Protein AF-A0AAP8HUS8-F1 (afdb_monomer)

Solvent-accessible surface area (backbone atoms only — not comparable to full-atom values): 7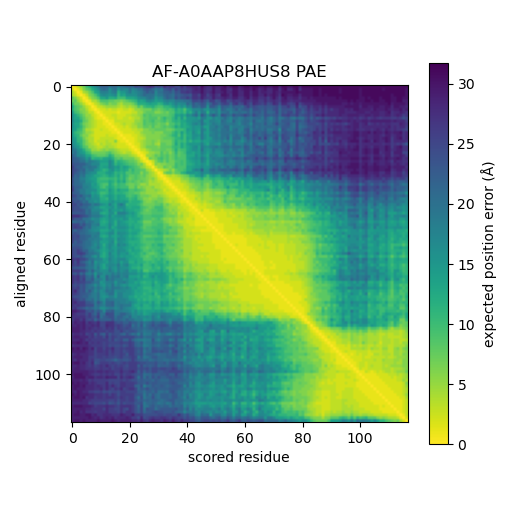362 Å² total; per-residue (Å²): 133,84,77,83,78,75,82,80,59,52,29,98,80,71,73,46,45,36,73,63,37,73,40,91,43,94,53,39,65,33,68,87,33,77,33,56,81,62,75,80,79,93,68,54,74,60,71,70,41,57,88,46,41,70,63,51,50,54,50,51,55,50,42,38,76,74,30,72,67,51,36,49,52,52,51,53,51,48,44,71,72,63,45,96,62,91,76,81,83,83,83,79,60,30,81,81,72,73,49,52,70,68,55,45,53,51,51,52,50,51,53,50,51,65,72,73,112

Sequence (117 aa):
MKTPTIPTLLGPDGMTSLREYAGYHGGGSGFGGQLRSWNPPSESVDAALLPNFTRGNARADDLVRNNGYAANAIQLHQDHIVGSFFRLSHRPSWRYLGIGEEEARAFSREVEAAWKE

pLDDT: mean 83.13, std 11.78, range [43.28, 97.19]

Radius of gyration: 31.39 Å; Cα contacts (8 Å, |Δi|>4): 62; chains: 1; bounding box: 77×54×64 Å

Foldseek 3Di:
DDDDDDDFDADPVRPHGPVRLPDDDPLDCHPVHPSVVVDDDPDDPCVVQVVCVVVVVVVLVVCCVPPPVSVVVVVVVCCVPCPPDDFDDDDDDCVVVVHDPVVSVVVRVVVRVVVVD

InterPro domains:
  IPR006429 Phage portal protein, lambda family [PF05136] (32-117)

Nearest PDB structures (foldseek):
  8k39-assembly1_f  TM=5.885E-01  e=1.971E-11  Escherichia phage Lambda
  8k38-assembly1_B  TM=6.005E-01  e=6.176E-11  Escherichia phage Lambda
  8xpm-assembly1_B2  TM=5.910E-01  e=3.374E-11  Escherichia phage Lambda
  8xqb-assembly1_b1  TM=5.969E-01  e=1.479E-10  Escherichia phage Lambda
  8xot-assembly1_B1  TM=6.240E-01  e=3.975E-09  Escherichia phage Lambda

Secondary structure (DSSP, 8-state):
---------B-TTSSSBHHHHTS--SSSSTGGGTTTT-------HHHHHHHHHHHHHHHHHHHHHH-HHHHHHHHHHHHHHH-SSPPP-----HHHHT--HHHHHHHHHHHHHHTT-

Mean predicted aligned error: 14.42 Å

Structure (mmCIF, N/CA/C/O backbone):
data_AF-A0AAP8HUS8-F1
#
_entry.id   AF-A0AAP8HUS8-F1
#
loop_
_atom_site.group_PDB
_atom_site.id
_atom_site.type_symbol
_atom_site.label_atom_id
_atom_site.label_alt_id
_atom_site.label_comp_id
_atom_site.label_asym_id
_atom_site.label_entity_id
_atom_site.label_seq_id
_atom_site.pdbx_PDB_ins_code
_atom_site.Cartn_x
_atom_site.Cartn_y
_atom_site.Cartn_z
_atom_site.occupancy
_atom_site.B_iso_or_equiv
_atom_site.auth_seq_id
_atom_site.auth_comp_id
_atom_site.auth_asym_id
_atom_site.auth_atom_id
_atom_site.pdbx_PDB_model_num
ATOM 1 N N . MET A 1 1 ? 40.068 42.690 -29.482 1.00 43.28 1 MET A N 1
ATOM 2 C CA . MET A 1 1 ? 39.824 41.637 -28.471 1.00 43.28 1 MET A CA 1
ATOM 3 C C . MET A 1 1 ? 39.119 40.477 -29.156 1.00 43.28 1 MET A C 1
ATOM 5 O O . MET A 1 1 ? 38.048 40.695 -29.701 1.00 43.28 1 MET A O 1
ATOM 9 N N . LYS A 1 2 ? 39.737 39.289 -29.220 1.00 46.94 2 LYS A N 1
ATOM 10 C CA . LYS A 1 2 ? 39.066 38.073 -29.708 1.00 46.94 2 LYS A CA 1
ATOM 11 C C . LYS A 1 2 ? 38.179 37.556 -28.577 1.00 46.94 2 LYS A C 1
ATOM 13 O O . LYS A 1 2 ? 38.697 37.246 -27.509 1.00 46.94 2 LYS A O 1
ATOM 18 N N . THR A 1 3 ? 36.870 37.522 -28.782 1.00 49.06 3 THR A N 1
ATOM 19 C CA . THR A 1 3 ? 35.924 36.938 -27.826 1.00 49.06 3 THR A CA 1
ATOM 20 C C . THR A 1 3 ? 36.253 35.449 -27.672 1.00 49.06 3 THR A C 1
ATOM 22 O O . THR A 1 3 ? 36.365 34.770 -28.696 1.00 49.06 3 THR A O 1
ATOM 25 N N . PRO A 1 4 ? 36.459 34.920 -26.453 1.00 51.12 4 PRO A N 1
ATOM 26 C CA . PRO A 1 4 ? 36.778 33.511 -26.285 1.00 51.12 4 PRO A CA 1
ATOM 27 C C . PRO A 1 4 ? 35.546 32.688 -26.667 1.00 51.12 4 PRO A C 1
ATOM 29 O O . PRO A 1 4 ? 34.486 32.803 -26.052 1.00 51.12 4 PRO A O 1
ATOM 32 N N . THR A 1 5 ? 35.666 31.888 -27.721 1.00 68.00 5 THR A N 1
ATOM 33 C CA . THR A 1 5 ? 34.629 30.939 -28.124 1.00 68.00 5 THR A CA 1
ATOM 34 C C . THR A 1 5 ? 34.688 29.775 -27.142 1.00 68.00 5 THR A C 1
ATOM 36 O O . THR A 1 5 ? 35.648 29.007 -27.141 1.00 68.00 5 THR A O 1
ATOM 39 N N . ILE A 1 6 ? 33.711 29.687 -26.242 1.00 71.25 6 ILE A N 1
ATOM 40 C CA . ILE A 1 6 ? 33.609 28.570 -25.298 1.00 71.25 6 ILE A CA 1
ATOM 41 C C . ILE A 1 6 ? 33.407 27.287 -26.123 1.00 71.25 6 ILE A C 1
ATOM 43 O O . ILE A 1 6 ? 32.497 27.265 -26.957 1.00 71.25 6 ILE A O 1
ATOM 47 N N . PRO A 1 7 ? 34.224 26.233 -25.937 1.00 73.81 7 PRO A N 1
ATOM 48 C CA . PRO A 1 7 ? 34.055 24.990 -26.678 1.00 73.81 7 PRO A CA 1
ATOM 49 C C . PRO A 1 7 ? 32.693 24.371 -26.350 1.00 73.81 7 PRO A C 1
ATOM 51 O O . PRO A 1 7 ? 32.347 24.166 -25.185 1.00 73.81 7 PRO A O 1
ATOM 54 N N . THR A 1 8 ? 31.901 24.087 -27.382 1.00 78.19 8 THR A N 1
ATOM 55 C CA . THR A 1 8 ? 30.629 23.379 -27.232 1.00 78.19 8 THR A CA 1
ATOM 56 C C . THR A 1 8 ? 30.919 21.912 -26.941 1.00 78.19 8 THR A C 1
ATOM 58 O O . THR A 1 8 ? 31.478 21.208 -27.777 1.00 78.19 8 THR A O 1
ATOM 61 N N . LEU A 1 9 ? 30.553 21.450 -25.745 1.00 83.44 9 LEU A N 1
ATOM 62 C CA . LEU A 1 9 ? 30.584 20.027 -25.417 1.00 83.44 9 LEU A CA 1
ATOM 63 C C . LEU A 1 9 ? 29.492 19.317 -26.221 1.00 83.44 9 LEU A C 1
ATOM 65 O O . LEU A 1 9 ? 28.350 19.782 -26.243 1.00 83.44 9 LEU A O 1
ATOM 69 N N . LEU A 1 10 ? 29.843 18.210 -26.869 1.00 83.44 10 LEU A N 1
ATOM 70 C CA . LEU A 1 10 ? 28.939 17.390 -27.675 1.00 83.44 10 LEU A CA 1
ATOM 71 C C . LEU A 1 10 ? 28.622 16.077 -26.951 1.00 83.44 10 LEU A C 1
ATOM 73 O O . LEU A 1 10 ? 29.382 15.632 -26.088 1.00 83.44 10 LEU A O 1
ATOM 77 N N . GLY A 1 11 ? 27.485 15.477 -27.291 1.00 78.06 11 GLY A N 1
ATOM 78 C CA . GLY A 1 11 ? 27.111 14.138 -26.856 1.00 78.06 11 GLY A CA 1
ATOM 79 C C . GLY A 1 11 ? 27.967 13.040 -27.511 1.00 78.06 11 GLY A C 1
ATOM 80 O O . GLY A 1 11 ? 28.788 13.320 -28.387 1.00 78.06 11 GLY A O 1
ATOM 81 N N . PRO A 1 12 ? 27.779 11.767 -27.117 1.00 76.81 12 PRO A N 1
ATOM 82 C CA . 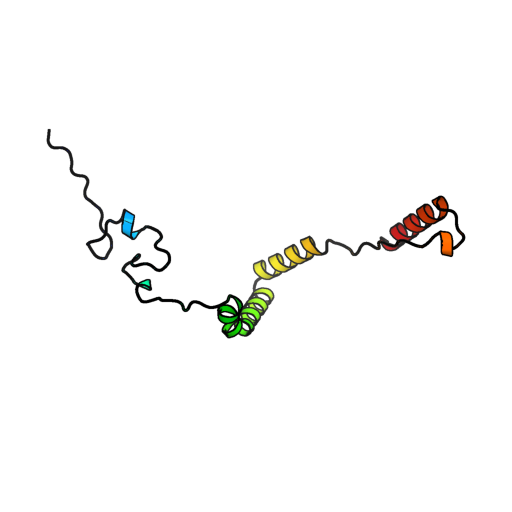PRO A 1 12 ? 28.484 10.607 -27.682 1.00 76.81 12 PRO A CA 1
ATOM 83 C C . PRO A 1 12 ? 28.276 10.396 -29.189 1.00 76.81 12 PRO A C 1
ATOM 85 O O . PRO A 1 12 ? 29.047 9.681 -29.820 1.00 76.81 12 PRO A O 1
ATOM 88 N N . ASP A 1 13 ? 27.235 11.000 -29.759 1.00 74.81 13 ASP A N 1
ATOM 89 C CA . ASP A 1 13 ? 26.938 11.028 -31.192 1.00 74.81 13 ASP A CA 1
ATOM 90 C C . ASP A 1 13 ? 27.769 12.071 -31.964 1.00 74.81 13 ASP A C 1
ATOM 92 O O . ASP A 1 13 ? 27.736 12.096 -33.192 1.00 74.81 13 ASP A O 1
ATOM 96 N N . GLY A 1 14 ? 28.501 12.944 -31.261 1.00 79.00 14 GLY A N 1
ATOM 97 C CA . GLY A 1 14 ? 29.373 13.965 -31.844 1.00 79.00 14 GLY A CA 1
ATOM 98 C C . GLY A 1 14 ? 28.645 15.107 -32.558 1.00 79.00 14 GLY A C 1
ATOM 99 O O . GLY A 1 14 ? 29.305 15.951 -33.156 1.00 79.00 14 GLY A O 1
ATOM 100 N N . MET A 1 15 ? 27.311 15.146 -32.503 1.00 79.81 15 MET A N 1
ATOM 101 C CA . MET A 1 15 ? 26.477 16.097 -33.249 1.00 79.81 15 MET A CA 1
ATOM 102 C C . MET A 1 15 ? 25.573 16.917 -32.326 1.00 79.81 15 MET A C 1
ATOM 104 O O . MET A 1 15 ? 25.452 18.129 -32.499 1.00 79.81 15 MET A O 1
ATOM 108 N N . THR A 1 16 ? 24.958 16.282 -31.327 1.00 77.19 16 THR A N 1
ATOM 109 C CA . THR A 1 16 ? 24.035 16.950 -30.401 1.00 77.19 16 THR A CA 1
ATOM 110 C C . THR A 1 16 ? 24.814 17.676 -29.305 1.00 77.19 16 THR A C 1
ATOM 112 O O . THR A 1 16 ? 25.791 17.145 -28.775 1.00 77.19 16 THR A O 1
ATOM 115 N N . SER A 1 17 ? 24.399 18.885 -28.915 1.00 83.31 17 SER A N 1
ATOM 116 C CA . SER A 1 17 ? 25.035 19.576 -27.782 1.00 83.31 17 SER A CA 1
ATOM 117 C C . SER A 1 17 ? 24.856 18.773 -26.486 1.00 83.31 17 SER A C 1
ATOM 119 O O . SER A 1 17 ? 23.793 18.203 -26.253 1.00 83.31 17 SER A O 1
ATOM 121 N N . LEU A 1 18 ? 25.854 18.741 -25.596 1.00 79.50 18 LEU A N 1
ATOM 122 C CA . LEU A 1 18 ? 25.797 17.952 -24.355 1.00 79.50 18 LEU A CA 1
ATOM 123 C C . LEU A 1 18 ? 24.599 18.348 -23.479 1.00 79.50 18 LEU A C 1
ATOM 125 O O . LEU A 1 18 ? 24.011 17.504 -22.810 1.00 79.50 18 LEU A O 1
ATOM 129 N N . ARG A 1 19 ? 24.215 19.629 -23.507 1.00 78.56 19 ARG A N 1
ATOM 130 C CA . ARG A 1 19 ? 23.062 20.149 -22.765 1.00 78.56 19 ARG A CA 1
ATOM 131 C C . ARG A 1 19 ? 21.738 19.602 -23.293 1.00 78.56 19 ARG A C 1
ATOM 133 O O . ARG A 1 19 ? 20.853 19.295 -22.505 1.00 78.56 19 ARG A O 1
ATOM 140 N N . GLU A 1 20 ? 21.613 19.493 -24.609 1.00 77.31 20 GLU A N 1
ATOM 141 C CA . GLU A 1 20 ? 20.447 18.907 -25.265 1.00 77.31 20 GLU A CA 1
ATOM 142 C C . GLU A 1 20 ? 20.449 17.382 -25.125 1.00 77.31 20 GLU A C 1
ATOM 144 O O . GLU A 1 20 ? 19.419 16.803 -24.800 1.00 77.31 20 GLU A O 1
ATOM 149 N N . TYR A 1 21 ? 21.612 16.739 -25.247 1.00 72.88 21 TYR A N 1
ATOM 150 C CA . TYR A 1 21 ? 21.790 15.301 -25.038 1.00 72.88 21 TYR A CA 1
ATOM 151 C C . TYR A 1 21 ? 21.422 14.853 -23.614 1.00 72.88 21 TYR A C 1
ATOM 153 O O . TYR A 1 21 ? 20.756 13.835 -23.443 1.00 72.88 21 TYR A O 1
ATOM 161 N N . ALA A 1 22 ? 21.851 15.609 -22.596 1.00 73.75 22 ALA A N 1
ATOM 162 C CA . ALA A 1 22 ? 21.573 15.337 -21.184 1.00 73.75 22 ALA A CA 1
ATOM 163 C C . ALA A 1 22 ? 20.175 15.803 -20.733 1.00 73.75 22 ALA A C 1
ATOM 165 O O . ALA A 1 22 ? 19.812 15.625 -19.570 1.00 73.75 22 ALA A O 1
ATOM 166 N N . GLY A 1 23 ? 19.396 16.412 -21.633 1.00 72.50 23 GLY A N 1
ATOM 167 C CA . GLY A 1 23 ? 18.002 16.748 -21.382 1.00 72.50 23 GLY A CA 1
ATOM 168 C C . GLY A 1 23 ? 17.142 15.493 -21.229 1.00 72.50 23 GLY A C 1
ATOM 169 O O . GLY A 1 23 ? 17.378 14.471 -21.873 1.00 72.50 23 GLY A O 1
ATOM 170 N N . TYR A 1 24 ? 16.117 15.566 -20.380 1.00 68.56 24 TYR A N 1
ATOM 171 C CA . TYR A 1 24 ? 15.109 14.514 -20.312 1.00 68.56 24 TYR A CA 1
ATOM 172 C C . TYR A 1 24 ? 14.252 14.547 -21.583 1.00 68.56 24 TYR A C 1
ATOM 174 O O . TYR A 1 24 ? 13.433 15.445 -21.767 1.00 68.56 24 TYR A O 1
ATOM 182 N N . HIS A 1 25 ? 14.433 13.550 -22.447 1.00 66.19 25 HIS A N 1
ATOM 183 C CA . HIS A 1 25 ? 13.594 13.318 -23.620 1.00 66.19 25 HIS A CA 1
ATOM 184 C C . HIS A 1 25 ? 12.772 12.065 -23.346 1.00 66.19 25 HIS A C 1
ATOM 186 O O . HIS A 1 25 ? 13.265 10.962 -23.564 1.00 66.19 25 HIS A O 1
ATOM 192 N N . GLY A 1 26 ? 11.562 12.218 -22.802 1.00 60.53 26 GLY A N 1
ATOM 193 C CA . GLY A 1 26 ? 10.678 11.119 -22.387 1.00 60.53 26 GLY A CA 1
ATOM 194 C C . GLY A 1 26 ? 10.281 10.170 -23.527 1.00 60.53 26 GLY A C 1
ATOM 195 O O . GLY A 1 26 ? 9.171 10.253 -24.036 1.00 60.53 26 GLY A O 1
ATOM 196 N N . GLY A 1 27 ? 11.198 9.288 -23.938 1.00 63.84 27 GLY A N 1
ATOM 197 C CA . GLY A 1 27 ? 11.053 8.357 -25.064 1.00 63.84 27 GLY A CA 1
ATOM 198 C C . GLY A 1 27 ? 11.469 8.912 -26.435 1.00 63.84 27 GLY A C 1
ATOM 199 O O . GLY A 1 27 ? 11.361 8.207 -27.431 1.00 63.84 27 GLY A O 1
ATOM 200 N N . GLY A 1 28 ? 11.948 10.158 -26.510 1.00 66.38 28 GLY A N 1
ATOM 201 C CA . GLY A 1 28 ? 12.414 10.777 -27.758 1.00 66.38 28 GLY A CA 1
ATOM 202 C C . GLY A 1 28 ? 13.805 10.301 -28.199 1.00 66.38 28 GLY A C 1
ATOM 203 O O . GLY A 1 28 ? 14.381 9.368 -27.647 1.00 66.38 28 GLY A O 1
ATOM 204 N N . SER A 1 29 ? 14.410 10.990 -29.169 1.00 62.53 29 SER A N 1
ATOM 205 C CA . SER A 1 29 ? 15.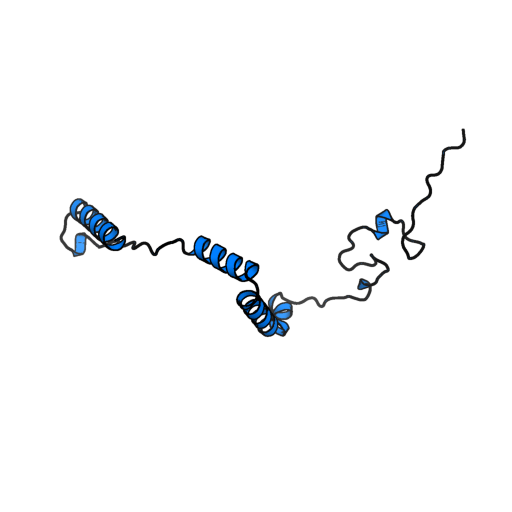762 10.688 -29.677 1.00 62.53 29 SER A CA 1
ATOM 206 C C . SER A 1 29 ? 16.911 10.962 -28.690 1.00 62.53 29 SER A C 1
ATOM 208 O O . SER A 1 29 ? 18.075 10.852 -29.075 1.00 62.53 29 SER A O 1
ATOM 210 N N . GLY A 1 30 ? 16.618 11.325 -27.438 1.00 67.00 30 GLY A N 1
ATOM 211 C CA . GLY A 1 30 ? 17.625 11.560 -26.403 1.00 67.00 30 GLY A CA 1
ATOM 212 C C . GLY A 1 30 ? 18.438 10.307 -26.070 1.00 67.00 30 GLY A C 1
ATOM 213 O O . GLY A 1 30 ? 18.037 9.185 -26.381 1.00 67.00 30 GLY A O 1
ATOM 214 N N . PHE A 1 31 ? 19.605 10.508 -25.451 1.00 67.19 31 PHE A N 1
ATOM 215 C CA . PHE A 1 31 ? 20.518 9.429 -25.056 1.00 67.19 31 PHE A CA 1
ATOM 216 C C . PHE A 1 31 ? 20.881 8.475 -26.216 1.00 67.19 31 PHE A C 1
ATOM 218 O O . PHE A 1 31 ? 20.678 7.263 -26.162 1.00 67.19 31 PHE A O 1
ATOM 225 N N . GLY A 1 32 ? 21.365 9.034 -27.330 1.00 68.75 32 GLY A N 1
ATOM 226 C CA . GLY A 1 32 ? 21.832 8.252 -28.482 1.00 68.75 32 GLY A CA 1
ATOM 227 C C . GLY A 1 32 ? 20.714 7.556 -29.266 1.00 68.75 32 GLY A C 1
ATOM 228 O O . GLY A 1 32 ? 20.986 6.639 -30.036 1.00 68.75 32 GLY A O 1
ATOM 229 N N . GLY A 1 33 ? 19.454 7.964 -29.070 1.00 70.94 33 GLY A N 1
ATOM 230 C CA . GLY A 1 33 ? 18.309 7.418 -29.793 1.00 70.94 33 GLY A CA 1
ATOM 231 C C . GLY A 1 33 ? 17.948 5.982 -29.413 1.00 70.94 33 GLY A C 1
ATOM 232 O O . GLY A 1 33 ? 17.264 5.317 -30.187 1.00 70.94 33 GLY A O 1
ATOM 233 N N . GLN A 1 34 ? 18.365 5.497 -28.240 1.00 74.19 34 GLN A N 1
ATOM 234 C CA . GLN A 1 34 ? 18.069 4.130 -27.782 1.00 74.19 34 GLN A CA 1
ATOM 235 C C . GLN A 1 34 ? 16.566 3.834 -27.704 1.00 74.19 34 GLN A C 1
ATOM 237 O O . GLN A 1 34 ? 16.140 2.715 -27.972 1.00 74.19 34 GLN A O 1
ATOM 242 N N . LEU A 1 35 ? 15.764 4.849 -27.378 1.00 75.94 35 LEU A N 1
ATOM 243 C CA . LEU A 1 35 ? 14.307 4.755 -27.311 1.00 75.94 35 LEU A CA 1
ATOM 244 C C . LEU A 1 35 ? 13.618 5.268 -28.582 1.00 75.94 35 LEU A C 1
ATOM 246 O O . LEU A 1 35 ? 12.3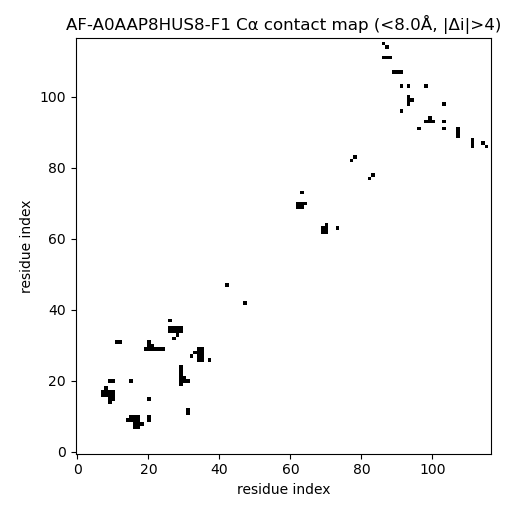97 5.300 -28.641 1.00 75.94 35 LEU A O 1
ATOM 250 N N . ARG A 1 36 ? 14.370 5.616 -29.635 1.00 74.69 36 ARG A N 1
AT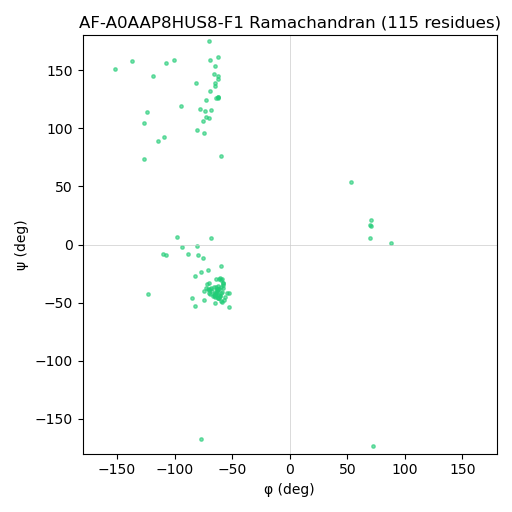OM 251 C CA . ARG A 1 36 ? 13.810 6.186 -30.873 1.00 74.69 36 ARG A CA 1
ATOM 252 C C . ARG A 1 36 ? 12.818 5.249 -31.572 1.00 74.69 36 ARG A C 1
ATOM 254 O O . ARG A 1 36 ? 11.935 5.723 -32.277 1.00 74.69 36 ARG A O 1
ATOM 261 N N . SER A 1 37 ? 12.979 3.937 -31.413 1.00 78.12 37 SER A N 1
ATOM 262 C CA . SER A 1 37 ? 12.065 2.916 -31.942 1.00 78.12 37 SER A CA 1
ATOM 263 C C . SER A 1 37 ? 10.992 2.481 -30.941 1.00 78.12 37 SER A C 1
ATOM 265 O O . SER A 1 37 ? 10.143 1.656 -31.280 1.00 78.12 37 SER A O 1
ATOM 267 N N . TRP A 1 38 ? 11.013 3.006 -29.715 1.00 79.56 38 TRP A N 1
ATOM 268 C CA . TRP A 1 38 ? 10.023 2.677 -28.704 1.00 79.56 38 TRP A CA 1
ATOM 269 C C . TRP A 1 38 ? 8.749 3.486 -28.949 1.00 79.56 38 TRP A C 1
ATOM 271 O O . TRP A 1 38 ? 8.646 4.654 -28.588 1.00 79.56 38 TRP A O 1
ATOM 281 N N . ASN A 1 39 ? 7.774 2.841 -29.585 1.00 79.44 39 ASN A N 1
ATOM 282 C CA . ASN A 1 39 ? 6.445 3.392 -29.819 1.00 79.44 39 ASN A CA 1
ATOM 283 C C . ASN A 1 39 ? 5.416 2.570 -29.025 1.00 79.44 39 ASN A C 1
ATOM 285 O O . ASN A 1 39 ? 4.946 1.549 -29.538 1.00 79.44 39 ASN A O 1
ATOM 289 N N . PRO A 1 40 ? 5.121 2.929 -27.762 1.00 79.94 40 PRO A N 1
ATOM 290 C CA . PRO A 1 40 ? 4.152 2.187 -26.967 1.00 79.94 40 PRO A CA 1
ATOM 291 C C . PRO A 1 40 ? 2.752 2.302 -27.594 1.00 79.94 40 PRO A C 1
ATOM 293 O O . PRO A 1 40 ? 2.373 3.385 -28.052 1.00 79.94 40 PRO A O 1
ATOM 296 N N . PRO A 1 41 ? 1.971 1.210 -27.637 1.00 83.06 41 PRO A N 1
ATOM 297 C CA . PRO A 1 41 ? 0.595 1.281 -28.103 1.00 83.06 41 PRO A CA 1
ATOM 298 C C . PRO A 1 41 ? -0.223 2.202 -27.190 1.00 83.06 41 PRO A C 1
ATOM 300 O O . PRO A 1 41 ? -0.009 2.252 -25.980 1.00 83.06 41 PRO A O 1
ATOM 303 N N . SER A 1 42 ? -1.178 2.933 -27.769 1.00 88.25 42 SER A N 1
ATOM 304 C CA . SER A 1 42 ? -2.181 3.628 -26.965 1.00 88.25 42 SER A CA 1
ATOM 305 C C . SER A 1 42 ? -3.145 2.585 -26.414 1.00 88.25 42 SER A C 1
ATOM 307 O O . SER A 1 42 ? -3.905 1.971 -27.162 1.00 88.25 42 SER A O 1
ATOM 309 N N . GLU A 1 43 ? -3.074 2.356 -25.111 1.00 91.50 43 GLU A N 1
ATOM 310 C CA . GLU A 1 43 ? -3.865 1.350 -24.415 1.00 91.50 43 GLU A CA 1
ATOM 311 C C . GLU A 1 43 ? -4.410 1.909 -23.097 1.00 91.50 43 GLU A C 1
ATOM 313 O O . GLU A 1 43 ? -3.909 2.903 -22.562 1.00 91.50 43 GLU A O 1
ATOM 318 N N . SER A 1 44 ? -5.484 1.304 -22.586 1.00 93.81 44 SER A N 1
ATOM 319 C CA . SER A 1 44 ? -5.989 1.639 -21.256 1.00 93.81 44 SER A CA 1
ATOM 320 C C . SER A 1 44 ? -5.009 1.163 -20.181 1.00 93.81 44 SER A C 1
ATOM 322 O O . SER A 1 44 ? -4.215 0.248 -20.403 1.00 93.81 44 SER A O 1
ATOM 324 N N . VAL A 1 45 ? -5.092 1.750 -18.984 1.00 90.31 45 VAL A N 1
ATOM 325 C CA . VAL A 1 45 ? -4.245 1.356 -17.842 1.00 90.31 45 VAL A CA 1
ATOM 326 C C . VAL A 1 45 ? -4.357 -0.144 -17.557 1.00 90.31 45 VAL A C 1
ATOM 328 O O . VAL A 1 45 ? -3.346 -0.809 -17.342 1.00 90.31 45 VAL A O 1
ATOM 331 N N . ASP A 1 46 ? -5.570 -0.692 -17.625 1.00 93.38 46 ASP A N 1
ATOM 332 C CA . ASP A 1 46 ? -5.802 -2.118 -17.402 1.00 93.38 46 ASP A CA 1
ATOM 333 C C . ASP A 1 46 ? -5.149 -2.979 -18.488 1.00 93.38 46 ASP A C 1
ATOM 335 O O . ASP A 1 46 ? -4.505 -3.975 -18.169 1.00 93.38 46 ASP A O 1
ATOM 339 N N . ALA A 1 47 ? -5.256 -2.591 -19.762 1.00 93.25 47 ALA A N 1
ATOM 340 C CA . ALA A 1 47 ? -4.637 -3.328 -20.864 1.00 93.25 47 ALA A CA 1
ATOM 341 C C . ALA A 1 47 ? -3.104 -3.393 -20.728 1.00 93.25 47 ALA A C 1
ATOM 343 O O . ALA A 1 47 ? -2.523 -4.457 -20.943 1.00 93.25 47 ALA A O 1
ATOM 344 N N . ALA A 1 48 ? -2.476 -2.308 -20.263 1.00 90.81 48 ALA A N 1
ATOM 345 C CA . ALA A 1 48 ? -1.043 -2.270 -19.971 1.00 90.81 48 ALA A CA 1
ATOM 346 C C . ALA A 1 48 ? -0.651 -3.134 -18.753 1.00 90.81 48 ALA A C 1
ATOM 348 O O . ALA A 1 48 ? 0.412 -3.762 -18.725 1.00 90.81 48 ALA A O 1
ATOM 349 N N . LEU A 1 49 ? -1.494 -3.153 -17.714 1.00 92.56 49 LEU A N 1
ATOM 350 C CA . LEU A 1 49 ? -1.178 -3.763 -16.420 1.00 92.56 49 LEU A CA 1
ATOM 351 C C . LEU A 1 49 ? -1.467 -5.270 -16.378 1.00 92.56 49 LEU A C 1
ATOM 353 O O . LEU A 1 49 ? -0.637 -6.048 -15.895 1.00 92.56 49 LEU A O 1
ATOM 357 N N . LEU A 1 50 ? -2.636 -5.688 -16.870 1.00 95.06 50 LEU A N 1
ATOM 358 C CA . LEU A 1 50 ? -3.164 -7.048 -16.729 1.00 95.06 50 LEU A CA 1
ATOM 359 C C . LEU A 1 50 ? -2.200 -8.155 -17.189 1.00 95.06 50 LEU A C 1
ATOM 361 O O . LEU A 1 50 ? -2.071 -9.137 -16.453 1.00 95.06 50 LEU A O 1
ATOM 365 N N . PRO A 1 51 ? -1.462 -8.027 -18.314 1.00 94.81 51 PRO A N 1
ATOM 366 C CA . PRO A 1 51 ? -0.547 -9.077 -18.770 1.00 94.81 51 PRO A CA 1
ATOM 367 C C . PRO A 1 51 ? 0.546 -9.431 -17.756 1.00 94.81 51 PRO A C 1
ATOM 369 O O . PRO A 1 51 ? 1.027 -10.564 -17.715 1.00 94.81 51 PRO A O 1
ATOM 372 N N . ASN A 1 52 ? 0.951 -8.463 -16.931 1.00 94.56 52 ASN A N 1
ATOM 373 C CA . ASN A 1 52 ? 2.037 -8.622 -15.970 1.00 94.56 52 ASN A CA 1
ATOM 374 C C . ASN A 1 52 ? 1.559 -8.634 -14.517 1.00 94.56 52 ASN A C 1
ATOM 376 O O . ASN A 1 52 ? 2.362 -8.939 -13.635 1.00 94.56 52 ASN A O 1
ATOM 380 N N . PHE A 1 53 ? 0.282 -8.347 -14.265 1.00 95.56 53 PHE A N 1
ATOM 381 C CA . PHE A 1 53 ? -0.271 -8.135 -12.931 1.00 95.56 53 PHE A CA 1
ATOM 382 C C . PHE A 1 53 ? 0.039 -9.286 -11.969 1.00 95.56 53 PHE A C 1
ATOM 384 O O . PHE A 1 53 ? 0.665 -9.081 -10.932 1.00 95.56 53 PHE A O 1
ATOM 391 N N . THR A 1 54 ? -0.295 -10.524 -12.345 1.00 97.06 54 THR A N 1
ATOM 392 C CA . THR A 1 54 ? -0.067 -11.703 -11.493 1.00 97.06 54 THR A CA 1
ATOM 393 C C . THR A 1 54 ? 1.411 -11.902 -11.160 1.00 97.06 54 THR A C 1
ATOM 395 O O . THR A 1 54 ? 1.763 -12.194 -10.020 1.00 97.06 54 THR A O 1
ATOM 398 N N . ARG A 1 55 ? 2.300 -11.713 -12.143 1.00 97.19 55 ARG A N 1
ATOM 399 C CA . ARG A 1 55 ? 3.749 -11.843 -11.940 1.00 97.19 55 ARG A CA 1
ATOM 400 C C . ARG A 1 55 ? 4.300 -10.701 -11.086 1.00 97.19 55 ARG A C 1
ATOM 402 O O . ARG A 1 55 ? 5.188 -10.935 -10.271 1.00 97.19 55 ARG A O 1
ATOM 409 N N . GLY A 1 56 ? 3.798 -9.486 -11.287 1.00 96.19 56 GLY A N 1
ATOM 410 C CA . GLY A 1 56 ? 4.136 -8.314 -10.485 1.00 96.19 56 GLY A CA 1
ATOM 411 C C . GLY A 1 56 ? 3.782 -8.531 -9.019 1.00 96.19 56 GLY A C 1
ATOM 412 O O . GLY A 1 56 ? 4.652 -8.381 -8.165 1.00 96.19 56 GLY A O 1
ATOM 413 N N . ASN A 1 57 ? 2.563 -8.997 -8.746 1.00 95.62 57 ASN A N 1
ATOM 414 C CA . ASN A 1 57 ? 2.115 -9.304 -7.388 1.00 95.62 57 ASN A CA 1
ATOM 415 C C . ASN A 1 57 ? 2.959 -10.406 -6.748 1.00 95.62 57 ASN A C 1
ATOM 417 O O . ASN A 1 57 ? 3.453 -10.215 -5.646 1.00 95.62 57 ASN A O 1
ATOM 421 N N . ALA A 1 58 ? 3.232 -11.503 -7.461 1.00 96.81 58 ALA A N 1
ATOM 422 C CA . ALA A 1 58 ? 4.082 -12.569 -6.928 1.00 96.81 58 ALA A CA 1
ATOM 423 C C . ALA A 1 58 ? 5.490 -12.071 -6.544 1.00 96.81 58 ALA A C 1
ATOM 425 O O . ALA A 1 58 ? 6.048 -12.502 -5.539 1.00 96.81 58 ALA A O 1
ATOM 426 N N . ARG A 1 59 ? 6.065 -11.140 -7.321 1.00 95.94 59 ARG A N 1
ATOM 427 C CA . ARG A 1 59 ? 7.355 -10.506 -6.998 1.00 95.94 59 ARG A CA 1
ATOM 428 C C . ARG A 1 59 ? 7.257 -9.553 -5.808 1.00 95.94 59 ARG A C 1
ATOM 430 O O . ARG A 1 59 ? 8.194 -9.493 -5.020 1.00 95.94 59 ARG A O 1
ATOM 437 N N . ALA A 1 60 ? 6.160 -8.808 -5.686 1.00 95.19 60 ALA A N 1
ATOM 438 C CA . ALA A 1 60 ? 5.918 -7.944 -4.535 1.00 95.19 60 ALA A CA 1
ATOM 439 C C . ALA A 1 60 ? 5.762 -8.769 -3.247 1.00 95.19 60 ALA A C 1
ATOM 441 O O . ALA A 1 60 ? 6.399 -8.457 -2.245 1.00 95.19 60 ALA A O 1
ATOM 442 N N . ASP A 1 61 ? 5.005 -9.866 -3.298 1.00 95.25 61 ASP A N 1
ATOM 443 C CA . ASP A 1 61 ? 4.827 -10.788 -2.174 1.00 95.25 61 ASP A CA 1
ATOM 444 C C . ASP A 1 61 ? 6.157 -11.416 -1.743 1.00 95.25 61 ASP A C 1
ATOM 446 O O . ASP A 1 61 ? 6.461 -11.491 -0.551 1.00 95.25 61 ASP A O 1
ATOM 450 N N . ASP A 1 62 ? 6.974 -11.844 -2.707 1.00 96.81 62 ASP A N 1
ATOM 451 C CA . ASP A 1 62 ? 8.306 -12.384 -2.437 1.00 96.81 62 ASP A CA 1
ATOM 452 C C . ASP A 1 62 ? 9.235 -11.334 -1.805 1.00 96.81 62 ASP A C 1
ATOM 454 O O . ASP A 1 62 ? 9.936 -11.615 -0.830 1.00 96.81 62 ASP A O 1
ATOM 458 N N . LEU A 1 63 ? 9.182 -10.090 -2.292 1.00 96.38 63 LEU A N 1
ATOM 459 C CA . LEU A 1 63 ? 9.939 -8.978 -1.723 1.00 96.38 63 LEU A CA 1
ATOM 460 C C . LEU A 1 63 ? 9.552 -8.716 -0.262 1.00 96.38 63 LEU A C 1
ATOM 462 O O . LEU A 1 63 ? 10.434 -8.546 0.578 1.00 96.38 63 LEU A O 1
ATOM 466 N N . VAL A 1 64 ? 8.257 -8.710 0.057 1.00 95.88 64 VAL A N 1
ATOM 467 C CA . VAL A 1 64 ? 7.767 -8.493 1.428 1.00 95.88 64 VAL A CA 1
ATOM 468 C C . VAL A 1 64 ? 8.221 -9.612 2.368 1.00 95.88 64 VAL A C 1
ATOM 470 O O . VAL A 1 64 ? 8.569 -9.338 3.512 1.00 95.88 64 VAL A O 1
ATOM 473 N N . ARG A 1 65 ? 8.282 -10.865 1.899 1.00 94.31 65 ARG A N 1
ATOM 474 C CA . ARG A 1 65 ? 8.727 -12.009 2.716 1.00 94.31 65 ARG A CA 1
ATOM 475 C C . ARG A 1 65 ? 10.228 -12.008 2.998 1.00 94.31 65 ARG A C 1
ATOM 477 O O . ARG A 1 65 ? 10.635 -12.451 4.068 1.00 94.31 65 ARG A O 1
ATOM 484 N N . ASN A 1 66 ? 11.037 -11.526 2.054 1.00 96.38 66 ASN A N 1
ATOM 485 C CA . ASN A 1 66 ? 12.495 -11.672 2.104 1.00 96.38 66 ASN A CA 1
ATOM 486 C C . ASN A 1 66 ? 13.253 -10.376 2.439 1.00 96.38 66 ASN A C 1
ATOM 488 O O . ASN A 1 66 ? 14.462 -10.420 2.662 1.00 96.38 66 ASN A O 1
ATOM 492 N N . ASN A 1 67 ? 12.585 -9.218 2.476 1.00 96.31 67 ASN A N 1
ATOM 493 C CA . ASN A 1 67 ? 13.224 -7.929 2.735 1.00 96.31 67 ASN A CA 1
ATOM 494 C C . ASN A 1 67 ? 12.584 -7.208 3.929 1.00 96.31 67 ASN A C 1
ATOM 496 O O . ASN A 1 67 ? 11.449 -6.740 3.856 1.00 96.31 67 ASN A O 1
ATOM 500 N N . GLY A 1 68 ? 13.359 -7.039 5.005 1.00 94.00 68 GLY A N 1
ATOM 501 C CA . GLY A 1 68 ? 12.906 -6.371 6.228 1.00 94.00 68 GLY A CA 1
ATOM 502 C C . GLY A 1 68 ? 12.455 -4.917 6.033 1.00 94.00 68 GLY A C 1
ATOM 503 O O . GLY A 1 68 ? 11.541 -4.475 6.723 1.00 94.00 68 GLY A O 1
ATOM 504 N N . TYR A 1 69 ? 13.022 -4.180 5.070 1.00 95.81 69 TYR A N 1
ATOM 505 C CA . TYR A 1 69 ? 12.555 -2.826 4.745 1.00 95.81 69 TYR A CA 1
ATOM 506 C C . TYR A 1 69 ? 11.178 -2.846 4.084 1.00 95.81 69 TYR A C 1
ATOM 508 O O . TYR A 1 69 ? 10.322 -2.040 4.441 1.00 95.81 69 TYR A O 1
ATOM 516 N N . ALA A 1 70 ? 10.952 -3.772 3.148 1.00 94.44 70 ALA A N 1
ATOM 517 C CA . ALA A 1 70 ? 9.657 -3.920 2.489 1.00 94.44 70 ALA A CA 1
ATOM 518 C C . ALA A 1 70 ? 8.585 -4.400 3.478 1.00 94.44 70 ALA A C 1
ATOM 520 O O . ALA A 1 70 ? 7.501 -3.826 3.527 1.00 94.44 70 ALA A O 1
ATOM 521 N N . ALA A 1 71 ? 8.914 -5.384 4.321 1.00 94.88 71 ALA A N 1
ATOM 522 C CA . ALA A 1 71 ? 8.034 -5.859 5.386 1.00 94.88 71 ALA A CA 1
ATOM 523 C C . ALA A 1 71 ? 7.635 -4.730 6.350 1.00 94.88 71 ALA A C 1
ATOM 525 O O . ALA A 1 71 ? 6.452 -4.539 6.626 1.00 94.88 71 ALA A O 1
ATOM 526 N N . ASN A 1 72 ? 8.607 -3.933 6.806 1.00 94.06 72 ASN A N 1
ATOM 527 C CA . ASN A 1 72 ? 8.341 -2.810 7.702 1.00 94.06 72 ASN A CA 1
ATOM 528 C C . ASN A 1 72 ? 7.499 -1.712 7.028 1.00 94.06 72 ASN A C 1
ATOM 530 O O . ASN A 1 72 ? 6.625 -1.129 7.660 1.00 94.06 72 ASN A O 1
ATOM 5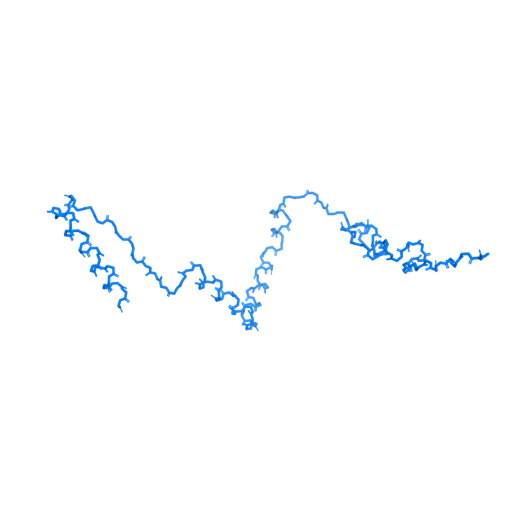34 N N . ALA A 1 73 ? 7.711 -1.448 5.734 1.00 93.56 73 ALA A N 1
ATOM 535 C CA . ALA A 1 73 ? 6.897 -0.487 4.992 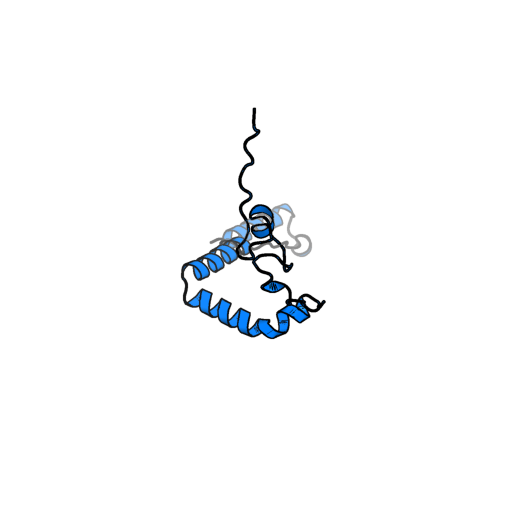1.00 93.56 73 ALA A CA 1
ATOM 536 C C . ALA A 1 73 ? 5.419 -0.913 4.909 1.00 93.56 73 ALA A C 1
ATOM 538 O O . ALA A 1 73 ? 4.536 -0.069 5.067 1.00 93.56 73 ALA A O 1
ATOM 539 N N . ILE A 1 74 ? 5.147 -2.208 4.704 1.00 90.69 74 ILE A N 1
ATOM 540 C CA . ILE A 1 74 ? 3.780 -2.750 4.723 1.00 90.69 74 ILE A CA 1
ATOM 541 C C . ILE A 1 74 ? 3.162 -2.626 6.117 1.00 90.69 74 ILE A C 1
ATOM 543 O O . ILE A 1 74 ? 2.033 -2.151 6.229 1.00 90.69 74 ILE A O 1
ATOM 547 N N . GLN A 1 75 ? 3.907 -2.982 7.168 1.00 88.44 75 GLN A N 1
ATOM 548 C CA . GLN A 1 75 ? 3.432 -2.866 8.548 1.00 88.44 75 GLN A CA 1
ATOM 549 C C . GLN A 1 75 ? 3.071 -1.417 8.896 1.00 88.44 75 GLN A C 1
ATOM 551 O O . GLN A 1 75 ? 1.956 -1.145 9.329 1.00 88.44 75 GLN A O 1
ATOM 556 N N . LEU A 1 76 ? 3.970 -0.472 8.611 1.00 91.12 76 LEU A N 1
ATOM 557 C CA . LEU A 1 76 ? 3.732 0.951 8.850 1.00 91.12 76 LEU A CA 1
ATOM 558 C C . LEU A 1 76 ? 2.497 1.458 8.094 1.00 91.12 76 LEU A C 1
ATOM 560 O O . LEU A 1 76 ? 1.712 2.243 8.623 1.00 91.12 76 LEU A O 1
ATOM 564 N N . HIS A 1 77 ? 2.312 1.013 6.850 1.00 88.38 77 HIS A N 1
ATOM 565 C CA . HIS A 1 77 ? 1.143 1.379 6.059 1.00 88.38 77 HIS A CA 1
ATOM 566 C C . HIS A 1 77 ? -0.159 0.837 6.666 1.00 88.38 77 HIS A C 1
ATOM 568 O O . HIS A 1 77 ? -1.145 1.571 6.750 1.00 88.38 77 HIS A O 1
ATOM 574 N N . GLN A 1 78 ? -0.159 -0.417 7.126 1.00 85.56 78 GLN A N 1
ATOM 575 C CA . GLN A 1 78 ? -1.300 -1.019 7.813 1.00 85.56 78 GLN A CA 1
ATOM 576 C C . GLN A 1 78 ? -1.624 -0.278 9.115 1.00 85.56 78 GLN A C 1
ATOM 578 O O . GLN A 1 78 ? -2.786 0.071 9.339 1.00 85.56 78 GLN A O 1
ATOM 583 N N . ASP A 1 79 ? -0.605 0.025 9.918 1.00 86.00 79 ASP A N 1
ATOM 584 C CA . ASP A 1 79 ? -0.744 0.748 11.182 1.00 86.00 79 ASP A CA 1
ATOM 585 C C . ASP A 1 79 ? -1.306 2.163 10.960 1.00 86.00 79 ASP A C 1
ATOM 587 O O . ASP A 1 79 ? -2.118 2.638 11.751 1.00 86.00 79 ASP A O 1
ATOM 591 N N . HIS A 1 80 ? -0.943 2.832 9.858 1.00 84.75 80 HIS A N 1
ATOM 592 C CA . HIS A 1 80 ? -1.495 4.144 9.504 1.00 84.75 80 HIS A CA 1
ATOM 593 C C . HIS A 1 80 ? -2.969 4.103 9.076 1.00 84.75 80 HIS A C 1
ATOM 595 O O . HIS A 1 80 ? -3.689 5.072 9.313 1.00 84.75 80 HIS A O 1
ATOM 601 N N . ILE A 1 81 ? -3.418 3.027 8.422 1.00 79.94 81 ILE A N 1
ATOM 602 C CA . ILE A 1 81 ? -4.803 2.910 7.938 1.00 79.94 81 ILE A CA 1
ATOM 603 C C . ILE A 1 81 ? -5.734 2.443 9.053 1.00 79.94 81 ILE A C 1
ATOM 605 O O . ILE A 1 81 ? -6.779 3.048 9.287 1.00 79.94 81 ILE A O 1
ATOM 609 N N . VAL A 1 82 ? -5.381 1.338 9.707 1.00 75.50 82 VAL A N 1
ATOM 610 C CA . VAL A 1 82 ? -6.241 0.693 10.708 1.00 75.50 82 VAL A CA 1
ATOM 611 C C . VAL A 1 82 ? -6.093 1.377 12.068 1.00 75.50 82 VAL A C 1
ATOM 613 O O . VAL A 1 82 ? -7.040 1.402 12.854 1.00 75.50 82 VAL A O 1
ATOM 616 N N . GLY A 1 83 ? -4.935 1.983 12.337 1.00 75.62 83 GLY A N 1
ATOM 617 C CA . GLY A 1 83 ? -4.564 2.404 13.679 1.00 75.62 83 GLY A CA 1
ATOM 618 C C . GLY A 1 83 ? -4.211 1.205 14.558 1.00 75.62 83 GLY A C 1
ATOM 619 O O . GLY A 1 83 ? -4.149 0.062 14.111 1.00 75.62 83 GLY A O 1
ATOM 620 N N . SER A 1 84 ? -3.989 1.467 15.843 1.00 73.62 84 SER A N 1
ATOM 621 C CA . SER A 1 84 ? -3.581 0.436 16.799 1.00 73.62 84 SER A CA 1
ATOM 622 C C . SER A 1 84 ? -4.719 -0.484 17.254 1.00 73.62 84 SER A C 1
ATOM 624 O O . SER A 1 84 ? -4.446 -1.605 17.673 1.00 73.62 84 SER A O 1
ATOM 626 N N . PHE A 1 85 ? -5.984 -0.042 17.183 1.00 70.44 85 PHE A N 1
ATOM 627 C CA . PHE A 1 85 ? -7.131 -0.786 17.717 1.00 70.44 85 PHE A CA 1
ATOM 628 C C . PHE A 1 85 ? -8.433 -0.489 16.968 1.00 70.44 85 PHE A C 1
ATOM 630 O O . PHE A 1 85 ? -8.670 0.630 16.511 1.00 70.44 85 PHE A O 1
ATOM 637 N N . PHE A 1 86 ? -9.338 -1.471 16.942 1.00 75.38 86 PHE A N 1
ATOM 638 C CA . PHE A 1 86 ? -10.717 -1.250 16.513 1.00 75.38 86 PHE A CA 1
ATOM 639 C C . PHE A 1 86 ? -11.494 -0.471 17.578 1.00 75.38 86 PHE A C 1
ATOM 641 O O . PHE A 1 86 ? -11.617 -0.904 18.725 1.00 75.38 86 PHE A O 1
ATOM 648 N N . ARG A 1 87 ? -12.079 0.665 17.185 1.00 79.81 87 ARG A N 1
ATOM 649 C CA . ARG A 1 87 ? -12.971 1.447 18.046 1.00 79.81 87 ARG A CA 1
ATOM 650 C C . ARG A 1 87 ? -14.427 1.062 17.795 1.00 79.81 87 ARG A C 1
ATOM 652 O O . ARG A 1 87 ? -14.942 1.282 16.701 1.00 79.81 87 ARG A O 1
ATOM 659 N N . LEU A 1 88 ? -15.112 0.569 18.825 1.00 84.56 88 LEU A N 1
ATOM 660 C CA . LEU A 1 88 ? -16.564 0.419 18.792 1.00 84.56 88 LEU A CA 1
ATOM 661 C C . LEU A 1 88 ? -17.228 1.803 18.680 1.00 84.56 88 LEU A C 1
ATOM 663 O O . LEU A 1 88 ? -16.976 2.683 19.499 1.00 84.56 88 LEU A O 1
ATOM 667 N N . SER A 1 89 ? -18.087 1.988 17.675 1.00 82.62 89 SER A N 1
ATOM 668 C CA . SER A 1 89 ? -18.976 3.148 17.559 1.00 82.62 89 SER A CA 1
ATOM 669 C C . SER A 1 89 ? -20.402 2.648 17.371 1.00 82.62 89 SER A C 1
ATOM 671 O O . SER A 1 89 ? -20.768 2.156 16.306 1.00 82.62 89 SER A O 1
ATOM 673 N N . HIS A 1 90 ? -21.203 2.734 18.430 1.00 85.19 90 HIS A N 1
ATOM 674 C CA . HIS A 1 90 ? -22.583 2.262 18.435 1.00 85.19 90 HIS A CA 1
ATOM 675 C C . HIS A 1 90 ? -23.534 3.431 18.705 1.00 85.19 90 HIS A C 1
ATOM 677 O O . HIS A 1 90 ? -23.209 4.368 19.429 1.00 85.19 90 HIS A O 1
ATOM 683 N N . ARG A 1 91 ? -24.718 3.403 18.085 1.00 84.94 91 ARG A N 1
ATOM 684 C CA . ARG A 1 91 ? -25.753 4.439 18.241 1.00 84.94 91 ARG A CA 1
ATOM 685 C C . ARG A 1 91 ? -27.080 3.792 18.637 1.00 84.94 91 ARG A C 1
ATOM 687 O O . ARG A 1 91 ? -27.962 3.656 17.788 1.00 84.94 91 ARG A O 1
ATOM 694 N N . PRO A 1 92 ? -27.215 3.336 19.893 1.00 83.81 92 PRO A N 1
ATOM 695 C CA . PRO A 1 92 ? -28.412 2.638 20.335 1.00 83.81 92 PRO A CA 1
ATOM 696 C C . PRO A 1 92 ? -29.627 3.575 20.290 1.00 83.81 92 PRO A C 1
ATOM 698 O O . PRO A 1 92 ? -29.554 4.742 20.683 1.00 83.81 92 PRO A O 1
ATOM 701 N N . SER A 1 93 ? -30.757 3.068 19.791 1.00 90.19 93 SER A N 1
ATOM 702 C CA . SER A 1 93 ? -32.011 3.827 19.739 1.00 90.19 93 SER A CA 1
ATOM 703 C C . SER A 1 93 ? -32.621 3.915 21.137 1.00 90.19 93 SER A C 1
ATOM 705 O O . SER A 1 93 ? -33.335 3.014 21.574 1.00 90.19 93 SER A O 1
ATOM 707 N N . TRP A 1 94 ? -32.353 5.015 21.841 1.00 89.88 94 TRP A N 1
ATOM 708 C CA . TRP A 1 94 ? -32.851 5.242 23.203 1.00 89.88 94 TRP A CA 1
ATOM 709 C C . TRP A 1 94 ? -34.382 5.197 23.293 1.00 89.88 94 TRP A C 1
ATOM 711 O O . TRP A 1 94 ? -34.928 4.650 24.244 1.00 89.88 94 TRP A O 1
ATOM 721 N N . ARG A 1 95 ? -35.078 5.669 22.247 1.00 90.38 95 ARG A N 1
ATOM 722 C CA . ARG A 1 95 ? -36.547 5.614 22.155 1.00 90.38 95 ARG A CA 1
ATOM 723 C C . ARG A 1 95 ? -37.079 4.188 22.129 1.00 90.38 95 ARG A C 1
ATOM 725 O O . ARG A 1 95 ? -38.114 3.920 22.721 1.00 90.38 95 ARG A O 1
ATOM 732 N N . TYR A 1 96 ? -36.387 3.293 21.428 1.00 91.62 96 TYR A N 1
ATOM 733 C CA . TYR A 1 96 ? -36.764 1.882 21.369 1.00 91.62 96 TYR A CA 1
ATOM 734 C C . TYR A 1 96 ? -36.461 1.166 22.688 1.00 91.62 96 TYR A C 1
ATOM 736 O O . TYR A 1 96 ? -37.232 0.324 23.131 1.00 91.62 96 TYR A O 1
ATOM 744 N N . LEU A 1 97 ? -35.350 1.532 23.325 1.00 87.75 97 LEU A N 1
ATOM 745 C CA . LEU A 1 97 ? -34.920 0.972 24.604 1.00 87.75 97 LEU A CA 1
ATOM 746 C C . LEU A 1 97 ? -35.734 1.492 25.800 1.00 87.75 97 LEU A C 1
ATOM 748 O O . LEU A 1 97 ? -35.611 0.946 26.889 1.00 87.75 97 LEU A O 1
ATOM 752 N N . GLY A 1 98 ? -36.552 2.533 25.609 1.00 92.38 98 GLY A N 1
ATOM 753 C CA . GLY A 1 98 ? -37.369 3.123 26.670 1.00 92.38 98 GLY A CA 1
ATOM 754 C C . GLY A 1 98 ? -36.566 3.873 27.739 1.00 92.38 98 GLY A C 1
ATOM 755 O O . GLY A 1 98 ? -37.104 4.140 28.808 1.00 92.38 98 GLY A O 1
ATOM 756 N N . ILE A 1 99 ? -35.305 4.213 27.455 1.00 92.12 99 ILE A N 1
ATOM 757 C CA . ILE A 1 99 ? -34.398 4.915 28.377 1.00 92.12 99 ILE A CA 1
ATOM 758 C C . ILE A 1 99 ? -34.303 6.403 28.042 1.00 92.12 99 ILE A C 1
ATOM 760 O O . ILE A 1 99 ? -34.567 6.819 26.910 1.00 92.12 99 ILE A O 1
ATOM 764 N N . GLY A 1 100 ? -33.893 7.214 29.018 1.00 93.19 100 GLY A N 1
ATOM 765 C CA . GLY A 1 100 ? -33.641 8.638 28.798 1.00 93.19 100 GLY A CA 1
ATOM 766 C C . GLY A 1 100 ? -32.470 8.881 27.837 1.00 93.19 100 GLY A C 1
ATOM 767 O O . GLY A 1 100 ? -31.550 8.072 27.731 1.00 93.19 100 GLY A O 1
ATOM 768 N N . GLU A 1 101 ? -32.456 10.023 27.143 1.00 89.81 101 GLU A N 1
ATOM 769 C CA . GLU A 1 101 ? -31.346 10.370 26.240 1.00 89.81 101 GLU A CA 1
ATOM 770 C C . GLU A 1 101 ? -30.011 10.524 26.993 1.00 89.81 101 GLU A C 1
ATOM 772 O O . GLU A 1 101 ? -28.963 10.099 26.503 1.00 89.81 101 GLU A O 1
ATOM 777 N N . GLU A 1 102 ? -30.040 11.103 28.195 1.00 90.06 102 GLU A N 1
ATOM 778 C CA . GLU A 1 102 ? -28.852 11.236 29.047 1.00 90.06 102 GLU A CA 1
ATOM 779 C C . GLU A 1 102 ? -28.321 9.875 29.505 1.00 90.06 102 GLU A C 1
ATOM 781 O O . GLU A 1 102 ? -27.115 9.627 29.441 1.00 90.06 102 GLU A O 1
ATOM 786 N N . GLU A 1 103 ? -29.227 8.975 29.883 1.00 90.25 103 GLU A N 1
ATOM 787 C CA . GLU A 1 103 ? -28.926 7.602 30.286 1.00 90.25 103 GLU A CA 1
ATOM 788 C C . GLU A 1 103 ? -28.330 6.800 29.123 1.00 90.25 103 GLU A C 1
ATOM 790 O O . GLU A 1 103 ? -27.301 6.149 29.277 1.00 90.25 103 GLU A O 1
ATOM 795 N N . ALA A 1 104 ? -28.877 6.947 27.913 1.00 90.31 104 ALA A N 1
ATOM 796 C CA . ALA A 1 104 ? -28.324 6.333 26.710 1.00 90.31 104 ALA A CA 1
ATOM 797 C C . ALA A 1 104 ? -26.905 6.829 26.389 1.00 90.31 104 ALA A C 1
ATOM 799 O O . ALA A 1 104 ? -26.051 6.048 25.963 1.00 90.31 104 ALA A O 1
ATOM 800 N N . ARG A 1 105 ? -26.624 8.124 26.602 1.00 89.00 105 ARG A N 1
ATOM 801 C CA . ARG A 1 105 ? -25.270 8.680 26.438 1.00 89.00 105 ARG A CA 1
ATOM 802 C C . ARG A 1 105 ? -24.312 8.165 27.510 1.00 89.00 105 ARG A C 1
ATOM 804 O O . ARG A 1 105 ? -23.146 7.947 27.195 1.00 89.00 105 ARG A O 1
ATOM 811 N N . ALA A 1 106 ? -24.770 7.999 28.751 1.00 90.94 106 ALA A N 1
ATOM 812 C CA . ALA A 1 106 ? -23.969 7.416 29.826 1.00 90.94 106 ALA A CA 1
ATOM 813 C C . ALA A 1 106 ? -23.631 5.948 29.529 1.00 90.94 106 ALA A C 1
ATOM 815 O O . ALA A 1 106 ? -22.452 5.606 29.473 1.00 90.94 106 ALA A O 1
ATOM 816 N N . PHE A 1 107 ? -24.639 5.145 29.189 1.00 89.62 107 PHE A N 1
ATOM 817 C CA . PHE A 1 107 ? -24.485 3.748 28.786 1.00 89.62 107 PHE A CA 1
ATOM 818 C C . PHE A 1 107 ? -23.528 3.587 27.598 1.00 89.62 107 PHE A C 1
ATOM 820 O O . PHE A 1 107 ? -22.614 2.769 27.629 1.00 89.62 107 PHE A O 1
ATOM 827 N N . SER A 1 108 ? -23.671 4.424 26.565 1.00 89.06 108 SER A N 1
AT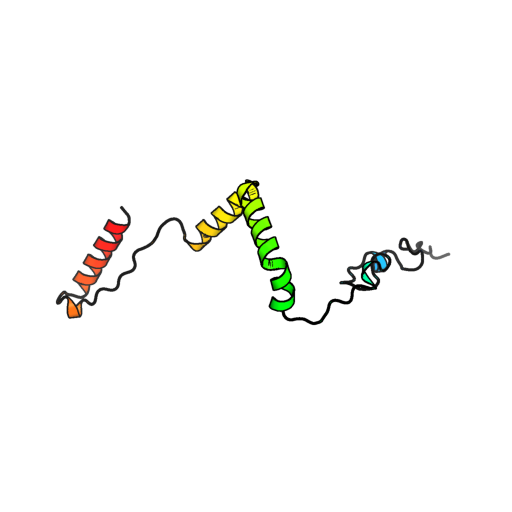OM 828 C CA . SER A 1 108 ? -22.779 4.389 25.404 1.00 89.06 108 SER A CA 1
ATOM 829 C C . SER A 1 108 ? -21.315 4.644 25.777 1.00 89.06 108 SER A C 1
ATOM 831 O O . SER A 1 108 ? -20.428 4.008 25.209 1.00 89.06 108 SER A O 1
ATOM 833 N N . ARG A 1 109 ? -21.048 5.536 26.743 1.00 88.56 109 ARG A N 1
ATOM 834 C CA . ARG A 1 109 ? -19.686 5.787 27.239 1.00 88.56 109 ARG A CA 1
ATOM 835 C C . ARG A 1 109 ? -19.140 4.611 28.038 1.00 88.56 109 ARG A C 1
ATOM 837 O O . ARG A 1 109 ? -17.975 4.282 27.858 1.00 88.56 109 ARG A O 1
ATOM 844 N N . GLU A 1 110 ? -19.956 3.994 28.888 1.00 91.19 110 GLU A N 1
ATOM 845 C CA . GLU A 1 110 ? -19.553 2.815 29.665 1.00 91.19 110 GLU A CA 1
ATOM 846 C C . GLU A 1 110 ? -19.197 1.641 28.754 1.00 91.19 110 GLU A C 1
ATOM 848 O O . GLU A 1 110 ? -18.134 1.050 28.909 1.00 91.19 110 GLU A O 1
ATOM 853 N N . VAL A 1 111 ? -20.024 1.359 27.744 1.00 90.19 111 VAL A N 1
ATOM 854 C CA . VAL A 1 111 ? -19.763 0.288 26.772 1.00 90.19 111 VAL A CA 1
ATOM 855 C C . VAL A 1 111 ? -18.517 0.587 25.933 1.00 90.19 111 VAL A C 1
ATOM 857 O O . VAL A 1 111 ? -17.691 -0.299 25.725 1.00 90.19 111 VAL A O 1
ATOM 860 N N . GLU A 1 112 ? -18.337 1.830 25.466 1.00 88.88 112 GLU A N 1
ATOM 861 C CA . GLU A 1 112 ? -17.107 2.218 24.756 1.00 88.88 112 GLU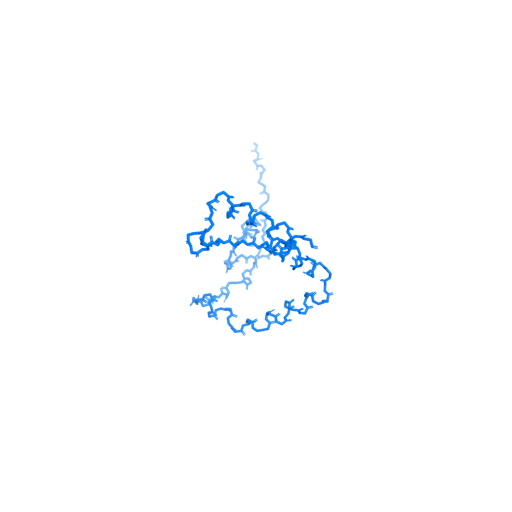 A CA 1
ATOM 862 C C . GLU A 1 112 ? -15.857 2.149 25.648 1.00 88.88 112 GLU A C 1
ATOM 864 O O . GLU A 1 112 ? -14.765 1.924 25.126 1.00 88.88 112 GLU A O 1
ATOM 869 N N . ALA A 1 113 ? -15.988 2.362 26.961 1.00 87.25 113 ALA A N 1
ATOM 870 C CA . ALA A 1 113 ? -14.889 2.233 27.914 1.00 87.25 113 ALA A CA 1
ATOM 871 C C . ALA A 1 113 ? -14.551 0.762 28.184 1.00 87.25 113 ALA A C 1
ATOM 873 O O . ALA A 1 113 ? -13.389 0.392 28.060 1.00 87.25 113 ALA A O 1
ATOM 874 N N . ALA A 1 114 ? -15.559 -0.075 28.448 1.00 87.69 114 ALA A N 1
ATOM 875 C CA . ALA A 1 114 ? -15.397 -1.513 28.661 1.00 87.69 114 ALA A CA 1
ATOM 876 C C . ALA A 1 114 ? -14.827 -2.234 27.429 1.00 87.69 114 ALA A C 1
ATOM 878 O O . ALA A 1 114 ? -14.127 -3.224 27.564 1.00 87.69 114 ALA A O 1
ATOM 879 N N . TRP A 1 115 ? -15.101 -1.735 26.219 1.00 85.62 115 TRP A N 1
ATOM 880 C CA . TRP A 1 115 ? -14.531 -2.280 24.981 1.00 85.62 115 TRP A CA 1
ATOM 881 C C . TRP A 1 115 ? -13.028 -1.998 24.811 1.00 85.62 115 TRP A C 1
ATOM 883 O O . TRP A 1 115 ? -12.364 -2.653 24.012 1.00 85.62 115 TRP A O 1
ATOM 893 N N . LYS A 1 116 ? -12.495 -0.973 25.483 1.00 72.88 116 LYS A N 1
ATOM 894 C CA . LYS A 1 116 ? -11.079 -0.587 25.373 1.00 72.88 116 LYS A CA 1
ATOM 895 C C . LYS A 1 116 ? -10.168 -1.323 26.361 1.00 72.88 116 LYS A C 1
ATOM 897 O O . LYS A 1 116 ? -8.957 -1.136 26.258 1.00 72.88 116 LYS A O 1
ATOM 902 N N . GLU A 1 117 ? -10.736 -2.073 27.304 1.00 56.78 117 GLU A N 1
ATOM 903 C CA . GLU A 1 117 ? -10.029 -2.899 28.297 1.00 56.78 117 GLU A CA 1
ATOM 904 C C . GLU A 1 117 ? -9.855 -4.335 27.782 1.00 56.78 117 GLU A C 1
ATOM 906 O O . GLU A 1 117 ? -8.744 -4.883 27.962 1.00 56.78 117 GLU A O 1
#

Organism: Escherichia coli (NCBI:txid562)